Protein AF-A0AA38PMP1-F1 (afdb_monomer_lite)

Structure (mmCIF, N/CA/C/O backbone):
data_AF-A0AA38PMP1-F1
#
_entry.id   AF-A0AA38PMP1-F1
#
loop_
_atom_site.group_PDB
_atom_site.id
_atom_site.type_symbol
_atom_site.label_atom_id
_atom_site.label_alt_id
_atom_site.label_comp_id
_atom_site.label_asym_id
_atom_site.label_entity_id
_atom_site.label_seq_id
_atom_site.pdbx_PDB_ins_code
_atom_site.Cartn_x
_atom_site.Cartn_y
_atom_site.Cartn_z
_atom_site.occupancy
_atom_site.B_iso_or_equiv
_atom_site.auth_seq_id
_atom_site.auth_comp_id
_atom_site.auth_asym_id
_atom_site.auth_atom_id
_atom_site.pdbx_PDB_model_num
ATOM 1 N N . MET A 1 1 ? -20.928 -1.022 12.729 1.00 56.19 1 MET A N 1
ATOM 2 C CA . MET A 1 1 ? -21.556 0.316 12.613 1.00 56.19 1 MET A CA 1
ATOM 3 C C . MET A 1 1 ? -20.546 1.463 12.548 1.00 56.19 1 MET A C 1
ATOM 5 O O . MET A 1 1 ? -20.612 2.233 11.604 1.00 56.19 1 MET A O 1
ATOM 9 N N . TYR A 1 2 ? -19.575 1.574 13.458 1.00 65.81 2 TYR A N 1
ATOM 10 C CA . TYR A 1 2 ? -18.622 2.701 13.489 1.00 65.81 2 TYR A CA 1
ATOM 11 C C . TYR A 1 2 ? -17.709 2.833 12.245 1.00 65.81 2 TYR A C 1
ATOM 13 O O . TYR A 1 2 ? -17.352 3.945 11.871 1.00 65.81 2 TYR A O 1
ATOM 21 N N . TYR A 1 3 ? -17.369 1.726 11.565 1.00 65.12 3 TYR A N 1
ATOM 22 C CA . TYR A 1 3 ? -16.594 1.755 10.313 1.00 65.12 3 TYR A CA 1
ATOM 23 C C . TYR A 1 3 ? -17.306 2.515 9.191 1.00 65.12 3 TYR A C 1
ATOM 25 O O . TYR A 1 3 ? -16.648 3.195 8.415 1.00 65.12 3 TYR A O 1
ATOM 33 N N . LEU A 1 4 ? -18.638 2.419 9.128 1.00 67.06 4 LEU A N 1
ATOM 34 C CA . LEU A 1 4 ? -19.446 3.117 8.127 1.00 67.06 4 LEU A CA 1
ATOM 35 C C . LEU A 1 4 ? -19.513 4.615 8.422 1.00 67.06 4 LEU A C 1
ATOM 37 O O . LEU A 1 4 ? -19.441 5.413 7.501 1.00 67.06 4 LEU A O 1
ATOM 41 N N . LEU A 1 5 ? -19.584 4.994 9.701 1.00 68.19 5 LEU A N 1
ATOM 42 C CA . LEU A 1 5 ? -19.595 6.393 10.135 1.00 68.19 5 LEU A CA 1
ATOM 43 C C . LEU A 1 5 ? -18.234 7.059 9.877 1.00 68.19 5 LEU A C 1
ATOM 45 O O . LEU A 1 5 ? -18.172 8.164 9.346 1.00 68.19 5 LEU A O 1
ATOM 49 N N . ALA A 1 6 ? -17.143 6.340 10.164 1.00 67.44 6 ALA A N 1
ATOM 50 C CA . ALA A 1 6 ? -15.796 6.757 9.795 1.00 67.44 6 ALA A CA 1
ATOM 51 C C . ALA A 1 6 ? -15.665 6.900 8.271 1.00 67.44 6 ALA A C 1
ATOM 53 O O . ALA A 1 6 ? -15.313 7.977 7.801 1.00 67.44 6 ALA A O 1
ATOM 54 N N . ALA A 1 7 ? -16.007 5.857 7.502 1.00 66.69 7 ALA A N 1
ATOM 55 C CA . ALA A 1 7 ? -15.986 5.874 6.037 1.00 66.69 7 ALA A CA 1
ATOM 56 C C . ALA A 1 7 ? -16.794 7.040 5.458 1.00 66.69 7 ALA A C 1
ATOM 58 O O . ALA A 1 7 ? -16.292 7.756 4.599 1.00 66.69 7 ALA A O 1
ATOM 59 N N . TRP A 1 8 ? -17.999 7.276 5.976 1.00 72.00 8 TRP A N 1
ATOM 60 C CA . TRP A 1 8 ? -18.859 8.379 5.565 1.00 72.00 8 TRP A CA 1
ATOM 61 C C . TRP A 1 8 ? -18.212 9.742 5.832 1.00 72.00 8 TRP A C 1
ATOM 63 O O . TRP A 1 8 ? -18.121 10.552 4.914 1.00 72.00 8 TRP A O 1
ATOM 73 N N . LEU A 1 9 ? -17.676 9.973 7.037 1.00 68.94 9 LEU A N 1
ATOM 74 C CA . LEU A 1 9 ? -16.965 11.213 7.366 1.00 68.94 9 LEU A CA 1
ATOM 75 C C . LEU A 1 9 ? -15.797 11.464 6.407 1.00 68.94 9 LEU A C 1
ATOM 77 O O . LEU A 1 9 ? -15.631 12.579 5.928 1.00 68.94 9 LEU A O 1
ATOM 81 N N . ILE A 1 10 ? -15.004 10.441 6.091 1.00 66.38 10 ILE A N 1
ATOM 82 C CA . ILE A 1 10 ? -13.812 10.582 5.241 1.00 66.38 10 ILE A CA 1
ATOM 83 C C . ILE A 1 10 ? -14.193 10.826 3.778 1.00 66.38 10 ILE A C 1
ATOM 85 O O . ILE A 1 10 ? -13.610 11.689 3.127 1.00 66.38 10 ILE A O 1
ATOM 89 N N . LEU A 1 11 ? -15.169 10.070 3.268 1.00 66.50 11 LEU A N 1
ATOM 90 C CA . LEU A 1 11 ? -15.604 10.146 1.874 1.00 66.50 11 LEU A CA 1
ATOM 91 C C . LEU A 1 11 ? -16.365 11.443 1.586 1.00 66.50 11 LEU A C 1
ATOM 93 O O . LEU A 1 11 ? -16.209 12.011 0.511 1.00 66.50 11 LEU A O 1
ATOM 97 N N . HIS A 1 12 ? -17.160 11.933 2.541 1.00 64.81 12 HIS A N 1
ATOM 98 C CA . HIS A 1 12 ? -18.027 13.090 2.329 1.00 64.81 12 HIS A CA 1
ATOM 99 C C . HIS A 1 12 ? -17.327 14.435 2.571 1.00 64.81 12 HIS A C 1
ATOM 101 O O . HIS A 1 12 ? -17.734 15.451 2.015 1.00 64.81 12 HIS A O 1
ATOM 107 N N . THR A 1 13 ? -16.283 14.471 3.402 1.00 65.88 13 THR A N 1
ATOM 108 C CA . THR A 1 13 ? -15.596 15.732 3.736 1.00 65.88 13 THR A CA 1
ATOM 109 C C . THR A 1 13 ? -14.361 15.995 2.871 1.00 65.88 13 THR A C 1
ATOM 111 O O . THR A 1 13 ? -13.803 17.087 2.934 1.00 65.88 13 THR A O 1
ATOM 114 N N . GLY A 1 14 ? -13.910 15.019 2.066 1.00 63.56 14 GLY A N 1
ATOM 115 C CA . GLY A 1 14 ? -12.685 15.145 1.261 1.00 63.56 14 GLY A CA 1
ATOM 116 C C . GLY A 1 14 ? -11.426 15.391 2.106 1.00 63.56 14 GLY A C 1
ATOM 117 O O . GLY A 1 14 ? -10.408 15.867 1.605 1.00 63.56 14 GLY A O 1
ATOM 118 N N . VAL A 1 15 ? -11.502 15.110 3.408 1.00 72.25 15 VAL A N 1
ATOM 119 C CA . VAL A 1 15 ? -10.483 15.475 4.389 1.00 72.25 15 VAL A CA 1
ATOM 120 C C . VAL A 1 15 ? -9.255 14.580 4.245 1.00 72.25 15 VAL A C 1
ATOM 122 O O . VAL A 1 15 ? -9.343 13.370 4.028 1.00 72.25 15 VAL A O 1
ATOM 125 N N . SER A 1 16 ? -8.075 15.186 4.397 1.00 68.38 16 SER A N 1
ATOM 126 C CA . SER A 1 16 ? -6.805 14.464 4.335 1.00 68.38 16 SER A CA 1
ATOM 127 C C . SER A 1 16 ? -6.743 13.330 5.374 1.00 68.38 16 SER A C 1
ATOM 129 O O . SER A 1 16 ? -7.297 13.422 6.474 1.00 68.38 16 SER A O 1
ATOM 131 N N . ARG A 1 17 ? -6.021 12.247 5.051 1.00 69.50 17 ARG A N 1
ATOM 132 C CA . ARG A 1 17 ? -5.899 11.067 5.931 1.00 69.50 17 ARG A CA 1
ATOM 133 C C . ARG A 1 17 ? -5.360 11.415 7.325 1.00 69.50 17 ARG A C 1
ATOM 135 O O . ARG A 1 17 ? -5.769 10.812 8.310 1.00 69.50 17 ARG A O 1
ATOM 142 N N . SER A 1 18 ? -4.444 12.374 7.431 1.00 72.50 18 SER A N 1
ATOM 143 C CA . SER A 1 18 ? -3.903 12.801 8.726 1.00 72.50 18 SER A CA 1
ATOM 144 C C . SER A 1 18 ? -4.979 13.465 9.582 1.00 72.50 18 SER A C 1
ATOM 146 O O . SER A 1 18 ? -5.153 13.092 10.739 1.00 72.50 18 SER A O 1
ATOM 148 N N . THR A 1 19 ? -5.747 14.385 9.004 1.00 76.56 19 THR A N 1
ATOM 149 C CA . THR A 1 19 ? -6.811 15.103 9.710 1.00 76.56 19 THR A CA 1
ATOM 150 C C . THR A 1 19 ? -7.944 14.167 10.133 1.00 76.56 19 THR A C 1
ATOM 152 O O . THR A 1 19 ? -8.379 14.224 11.280 1.00 76.56 19 THR A O 1
ATOM 155 N N . ALA A 1 20 ? -8.373 13.244 9.269 1.00 75.19 20 ALA A N 1
ATOM 156 C CA . ALA A 1 20 ? -9.413 12.276 9.616 1.00 75.19 20 ALA A CA 1
ATOM 157 C C . ALA A 1 20 ? -8.969 11.308 10.734 1.00 75.19 20 ALA A C 1
ATOM 159 O O . ALA A 1 20 ? -9.760 10.999 11.625 1.00 75.19 20 ALA A O 1
ATOM 160 N N . ASN A 1 21 ? -7.693 10.900 10.762 1.00 77.81 21 ASN A N 1
ATOM 161 C CA . ASN A 1 21 ? -7.140 10.125 11.879 1.00 77.81 21 ASN A CA 1
ATOM 162 C C . ASN A 1 21 ? -7.165 10.925 13.192 1.00 77.81 21 ASN A C 1
ATOM 164 O O . ASN A 1 21 ? -7.488 10.373 14.243 1.00 77.81 21 ASN A O 1
ATOM 168 N N . THR A 1 22 ? -6.854 12.223 13.151 1.00 81.06 22 THR A N 1
ATOM 169 C CA . THR A 1 22 ? -6.940 13.096 14.332 1.00 81.06 22 THR A CA 1
ATOM 170 C C . THR A 1 22 ? -8.376 13.205 14.843 1.00 81.06 22 THR A C 1
ATOM 172 O O . THR A 1 22 ? -8.609 13.056 16.041 1.00 81.06 22 THR A O 1
ATOM 175 N N . VAL A 1 23 ? -9.349 13.385 13.945 1.00 81.75 23 VAL A N 1
ATOM 176 C CA . VAL A 1 23 ? -10.776 13.458 14.301 1.00 81.75 23 VAL A CA 1
ATOM 177 C C . VAL A 1 23 ? -11.267 12.144 14.914 1.00 81.75 23 VAL A C 1
ATOM 179 O O . VAL A 1 23 ? -11.927 12.168 15.950 1.00 81.75 23 VAL A O 1
ATOM 182 N N . LEU A 1 24 ? -10.905 10.991 14.341 1.00 78.69 24 LEU A N 1
ATOM 183 C CA . LEU A 1 24 ? -11.273 9.683 14.897 1.00 78.69 24 LEU A CA 1
ATOM 184 C C . LEU A 1 24 ? -10.687 9.460 16.295 1.00 78.69 24 LEU A C 1
ATOM 186 O O . LEU A 1 24 ? -11.380 8.951 17.175 1.00 78.69 24 LEU A O 1
ATOM 190 N N . LYS A 1 25 ? -9.438 9.882 16.525 1.00 81.38 25 LYS A N 1
ATOM 191 C CA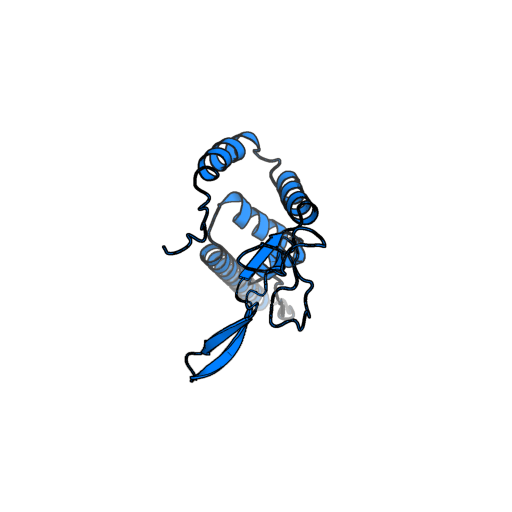 . LYS A 1 25 ? -8.813 9.831 17.855 1.00 81.38 25 LYS A CA 1
ATOM 192 C C . LYS A 1 25 ? -9.530 10.732 18.857 1.00 81.38 25 LYS A C 1
ATOM 194 O O . LYS A 1 25 ? -9.770 10.299 19.980 1.00 81.38 25 LYS A O 1
ATOM 199 N N . ALA A 1 26 ? -9.892 11.948 18.450 1.00 83.12 26 ALA A N 1
ATOM 200 C CA . ALA A 1 26 ? -10.636 12.874 19.298 1.00 83.12 26 ALA A CA 1
ATOM 201 C C . ALA A 1 26 ? -12.018 12.310 19.665 1.00 83.12 26 ALA A C 1
ATOM 203 O O . ALA A 1 26 ? -12.373 12.283 20.839 1.00 83.12 26 ALA A O 1
ATOM 204 N N . LEU A 1 27 ? -12.758 11.776 18.689 1.00 82.25 27 LEU A N 1
ATOM 205 C CA . LEU A 1 27 ? -14.052 11.129 18.924 1.00 82.25 27 LEU A CA 1
ATOM 206 C C . LEU A 1 27 ? -13.935 9.925 19.860 1.00 82.25 27 LEU A C 1
ATOM 208 O O . LEU A 1 27 ? -14.734 9.791 20.783 1.00 82.25 27 LEU A O 1
ATOM 212 N N . HIS A 1 28 ? -12.930 9.069 19.659 1.00 81.75 28 HIS A N 1
ATOM 213 C CA . HIS A 1 28 ? -12.689 7.936 20.549 1.00 81.75 28 HIS A CA 1
ATOM 214 C C . HIS A 1 28 ? -12.441 8.396 21.990 1.00 81.75 28 HIS A C 1
ATOM 216 O O . HIS A 1 28 ? -13.002 7.824 22.921 1.00 81.75 28 HIS A O 1
ATOM 222 N N . LEU A 1 29 ? -11.648 9.456 22.167 1.00 83.12 29 LEU A N 1
ATOM 223 C CA . LEU A 1 29 ? -11.352 10.014 23.481 1.00 83.12 29 LEU A CA 1
ATOM 224 C C . LEU A 1 29 ? -12.610 10.587 24.143 1.00 83.12 29 LEU A C 1
ATOM 226 O O . LEU A 1 29 ? -12.866 10.262 25.295 1.00 83.12 29 LEU A O 1
ATOM 230 N N . ILE A 1 30 ? -13.423 11.358 23.414 1.00 86.50 30 ILE A N 1
ATOM 231 C CA . ILE A 1 30 ? -14.680 11.934 23.924 1.00 86.50 30 ILE A CA 1
ATOM 232 C C . ILE A 1 30 ? -15.663 10.837 24.354 1.00 86.50 30 ILE A C 1
ATOM 234 O O . ILE A 1 30 ? -16.272 10.927 25.416 1.00 86.50 30 ILE A O 1
ATOM 238 N N . ILE A 1 31 ? -15.820 9.785 23.546 1.00 83.75 31 ILE A N 1
ATOM 239 C CA . ILE A 1 31 ? -16.738 8.684 23.865 1.00 83.75 31 ILE A CA 1
ATOM 240 C C . ILE A 1 31 ? -16.234 7.904 25.087 1.00 83.75 31 ILE A C 1
ATOM 242 O O . ILE A 1 31 ? -17.022 7.584 25.976 1.00 83.75 31 ILE A O 1
ATOM 246 N N . ALA A 1 32 ? -14.929 7.624 25.157 1.00 82.81 32 ALA A N 1
ATOM 247 C CA . ALA A 1 32 ? -14.331 6.912 26.282 1.00 82.81 32 ALA A CA 1
ATOM 248 C C . ALA A 1 32 ? -14.466 7.699 27.595 1.00 82.81 32 ALA A C 1
ATOM 250 O O . ALA A 1 32 ? -14.857 7.131 28.613 1.00 82.81 32 ALA A O 1
ATOM 251 N N . THR A 1 33 ? -14.203 9.010 27.578 1.00 84.69 33 THR A N 1
ATOM 252 C CA . THR A 1 33 ? -14.335 9.851 28.776 1.00 84.69 33 THR A CA 1
ATOM 253 C C . THR A 1 33 ? -15.787 10.006 29.211 1.00 84.69 33 THR A C 1
ATOM 255 O O . THR A 1 33 ? -16.068 9.922 30.404 1.00 84.69 33 THR A O 1
ATOM 258 N N . ALA A 1 34 ? -16.724 10.169 28.272 1.00 86.75 34 ALA A N 1
ATOM 259 C CA . ALA A 1 34 ? -18.148 10.234 28.584 1.00 86.75 34 ALA A CA 1
ATOM 260 C C . ALA A 1 34 ? -18.654 8.937 29.241 1.00 86.75 34 ALA A C 1
ATOM 262 O O . ALA A 1 34 ? -19.389 8.996 30.225 1.00 86.75 34 ALA A O 1
ATOM 263 N N . LEU A 1 35 ? -18.225 7.771 28.743 1.00 83.38 35 LEU A N 1
ATOM 264 C CA . LEU A 1 35 ? -18.577 6.471 29.323 1.00 83.38 35 LEU A CA 1
ATOM 265 C C . LEU A 1 35 ? -18.000 6.280 30.729 1.00 83.38 35 LEU A C 1
ATOM 267 O O . LEU A 1 35 ? -18.715 5.819 31.616 1.00 83.38 35 LEU A O 1
ATOM 271 N N . GLU A 1 36 ? -16.743 6.665 30.957 1.00 84.75 36 GLU A N 1
ATOM 272 C CA . GLU A 1 36 ? -16.120 6.595 32.286 1.00 84.75 36 GLU A CA 1
ATOM 273 C C . GLU A 1 36 ? -16.813 7.530 33.292 1.00 84.75 36 GLU A C 1
ATOM 275 O O . GLU A 1 36 ? -17.069 7.133 34.429 1.00 84.75 36 GLU A O 1
ATOM 280 N N . LEU A 1 37 ? -17.191 8.745 32.876 1.00 86.38 37 LEU A N 1
ATOM 281 C CA . LEU A 1 37 ? -17.943 9.679 33.723 1.00 86.38 37 LEU A CA 1
ATOM 282 C C . LEU A 1 37 ? -19.338 9.149 34.066 1.00 86.38 37 LEU A C 1
ATOM 284 O O . LEU A 1 37 ? -19.754 9.217 35.224 1.00 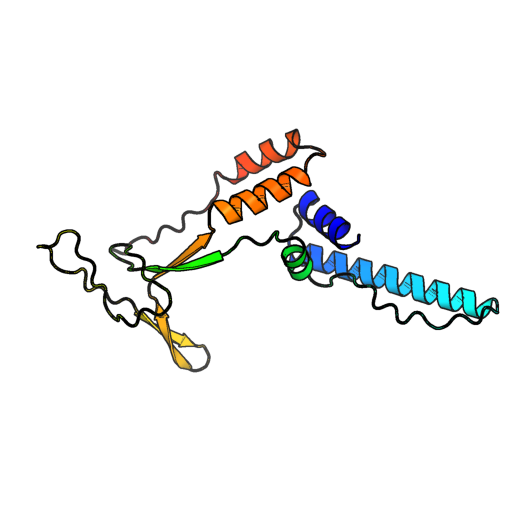86.38 37 LEU A O 1
ATOM 288 N N . LEU A 1 38 ? -20.046 8.589 33.082 1.00 86.00 38 LEU A N 1
ATOM 289 C CA . LEU A 1 38 ? -21.357 7.978 33.292 1.00 86.00 38 LEU A CA 1
ATOM 290 C C . LEU A 1 38 ? -21.257 6.794 34.263 1.00 86.00 38 LEU A C 1
ATOM 292 O O . LEU A 1 38 ? -22.052 6.680 35.194 1.00 86.00 38 LEU A O 1
ATOM 296 N N . TYR A 1 39 ? -20.248 5.941 34.086 1.00 83.25 39 TYR A N 1
ATOM 297 C CA . TYR A 1 39 ? -19.993 4.809 34.968 1.00 83.25 39 TYR A CA 1
ATOM 298 C C . TYR A 1 39 ? -19.685 5.258 36.404 1.00 83.25 39 TYR A C 1
ATOM 300 O O . TYR A 1 39 ? -20.253 4.721 37.356 1.00 83.25 39 TYR A O 1
ATOM 308 N N . ALA A 1 40 ? -18.840 6.279 36.571 1.00 83.50 40 ALA A N 1
ATOM 309 C CA . ALA A 1 40 ? -18.526 6.844 37.880 1.00 83.50 40 ALA A CA 1
ATOM 310 C C . ALA A 1 40 ? -19.768 7.440 38.569 1.00 83.50 40 ALA A C 1
ATOM 312 O O . ALA A 1 40 ? -19.948 7.268 39.776 1.00 83.50 40 ALA A O 1
ATOM 313 N N . ALA A 1 41 ? -20.649 8.104 37.814 1.00 85.69 41 ALA A N 1
ATOM 314 C CA . ALA A 1 41 ? -21.913 8.622 38.332 1.00 85.69 41 ALA A CA 1
ATOM 315 C C . ALA A 1 41 ? -22.861 7.491 38.771 1.00 85.69 41 ALA A C 1
ATOM 317 O O . ALA A 1 41 ? -23.436 7.557 39.858 1.00 85.69 41 ALA A O 1
ATOM 318 N N . LEU A 1 42 ? -22.964 6.419 37.978 1.00 83.50 42 LEU A N 1
ATOM 319 C CA . LEU A 1 42 ? -23.817 5.267 38.283 1.00 83.50 42 LEU A CA 1
ATOM 320 C C . LEU A 1 42 ? -23.331 4.474 39.506 1.00 83.50 42 LEU A C 1
ATOM 322 O O . LEU A 1 42 ? -24.147 4.071 40.339 1.00 83.50 42 LEU A O 1
ATOM 326 N N . GLN A 1 43 ? -22.015 4.315 39.678 1.00 84.00 43 GLN A N 1
ATOM 327 C CA . GLN A 1 43 ? -21.457 3.725 40.899 1.00 84.00 43 GLN A CA 1
ATOM 328 C C . GLN A 1 43 ? -21.796 4.552 42.141 1.00 84.00 43 GLN A C 1
ATOM 330 O O . GLN A 1 43 ? -22.187 3.988 43.163 1.00 84.00 43 GLN A O 1
ATOM 335 N N . LYS A 1 44 ? -21.693 5.887 42.055 1.00 82.06 44 LYS A N 1
ATOM 336 C CA . LYS A 1 44 ? -22.072 6.774 43.165 1.00 82.06 44 LYS A CA 1
ATOM 337 C C . LYS A 1 44 ? -23.552 6.661 43.534 1.00 82.06 44 LYS A C 1
ATOM 339 O O . LYS A 1 44 ? -23.884 6.817 44.702 1.00 82.06 44 LYS A O 1
ATOM 344 N N . SER A 1 45 ? -24.423 6.340 42.577 1.00 83.06 45 SER A N 1
ATOM 345 C CA . SER A 1 45 ? -25.849 6.080 42.829 1.00 83.06 45 SER A CA 1
ATOM 346 C C . SER A 1 45 ? -26.166 4.686 43.398 1.00 83.06 45 SER A C 1
ATOM 348 O O . SER A 1 45 ? -27.334 4.351 43.562 1.00 83.06 45 SER A O 1
ATOM 350 N N . GLY A 1 46 ? -25.155 3.872 43.731 1.00 80.19 46 GLY A N 1
ATOM 351 C CA . GLY A 1 46 ? -25.337 2.602 44.447 1.00 80.19 46 GLY A CA 1
ATOM 352 C C . GLY A 1 46 ? -25.489 1.363 43.560 1.00 80.19 46 GLY A C 1
ATOM 353 O O . GLY A 1 46 ? -25.669 0.259 44.075 1.00 80.19 46 GLY A O 1
ATOM 354 N N . PHE A 1 47 ? -25.364 1.499 42.238 1.00 75.38 47 PHE A N 1
ATOM 355 C CA . PHE A 1 47 ? -25.373 0.355 41.328 1.00 75.38 47 PHE A CA 1
ATOM 356 C C . PHE A 1 47 ? -23.985 -0.305 41.273 1.00 75.38 47 PHE A C 1
ATOM 358 O O . PHE A 1 47 ? -23.000 0.307 40.854 1.00 75.38 47 PHE A O 1
ATOM 365 N N . LYS A 1 48 ? -23.893 -1.586 41.660 1.00 70.12 48 LYS A N 1
ATOM 366 C CA . LYS A 1 48 ? -22.688 -2.415 41.470 1.00 70.12 48 LYS A CA 1
ATOM 367 C C . LYS A 1 48 ? -22.608 -2.898 40.023 1.00 70.12 48 LYS A C 1
ATOM 369 O O . LYS A 1 48 ? -22.976 -4.025 39.709 1.00 70.12 48 LYS A O 1
ATOM 374 N N . ILE A 1 49 ? -22.140 -2.028 39.140 1.00 70.81 49 ILE A N 1
ATOM 375 C CA . ILE A 1 49 ? -21.859 -2.376 37.745 1.00 70.81 49 ILE A CA 1
ATOM 376 C C . ILE A 1 49 ? -20.378 -2.768 37.651 1.00 70.81 49 ILE A C 1
ATOM 378 O O . ILE A 1 49 ? -19.539 -2.148 38.301 1.00 70.81 49 ILE A O 1
ATOM 382 N N . VAL A 1 50 ? -20.050 -3.811 36.886 1.00 71.94 50 VAL A N 1
ATOM 383 C CA . VAL A 1 50 ? -18.658 -4.181 36.575 1.00 71.94 50 VAL A CA 1
ATOM 384 C C . VAL A 1 50 ? -18.099 -3.152 35.599 1.00 71.94 50 VAL A C 1
ATOM 386 O O . VAL A 1 50 ? -18.788 -2.787 34.644 1.00 71.94 50 VAL A O 1
ATOM 389 N N . ARG A 1 51 ? -16.862 -2.686 35.828 1.00 64.12 51 ARG A N 1
ATOM 390 C CA . ARG A 1 51 ? -16.213 -1.703 34.954 1.00 64.12 51 ARG A CA 1
ATOM 391 C C . ARG A 1 51 ? -16.251 -2.225 33.523 1.00 64.12 51 ARG A C 1
ATOM 393 O O . ARG A 1 51 ? -15.719 -3.310 33.277 1.00 64.12 51 ARG A O 1
ATOM 400 N N . PRO A 1 52 ? -16.858 -1.491 32.581 1.00 62.41 52 PRO A N 1
ATOM 401 C CA . PRO A 1 52 ? -16.775 -1.880 31.196 1.00 62.41 52 PRO A CA 1
ATOM 402 C C . PRO A 1 52 ? -15.313 -1.726 30.778 1.00 62.41 52 PRO A C 1
ATOM 404 O O . PRO A 1 52 ? -14.836 -0.623 30.530 1.00 62.41 52 PRO A O 1
ATOM 407 N N . THR A 1 53 ? -14.586 -2.839 30.669 1.00 56.25 53 THR A N 1
ATOM 408 C CA . THR A 1 53 ? -13.348 -2.916 29.882 1.00 56.25 53 THR A CA 1
ATOM 409 C C . THR A 1 53 ? -13.741 -2.837 28.409 1.00 56.25 53 THR A C 1
ATOM 411 O O . THR A 1 53 ? -13.541 -3.760 27.623 1.00 56.25 53 THR A O 1
ATOM 414 N N . THR A 1 54 ? -14.418 -1.759 28.021 1.00 55.03 54 THR A N 1
ATOM 415 C CA . THR A 1 54 ? -14.816 -1.536 26.645 1.00 55.03 54 THR A CA 1
ATOM 416 C C . THR A 1 54 ? -13.583 -1.056 25.916 1.00 55.03 54 THR A C 1
ATOM 418 O O . THR A 1 54 ? -13.313 0.136 25.811 1.00 55.03 54 THR A O 1
ATOM 421 N N . SER A 1 55 ? -12.839 -2.020 25.382 1.00 55.03 55 SER A N 1
ATOM 422 C CA . SER A 1 55 ? -12.168 -1.850 24.102 1.00 55.03 55 SER A CA 1
ATOM 423 C C . SER A 1 55 ? -13.253 -1.467 23.092 1.00 55.03 55 SER A C 1
ATOM 425 O O . SER A 1 55 ? -13.864 -2.316 22.441 1.00 55.03 55 SER A O 1
ATOM 427 N N . ILE A 1 56 ? -13.609 -0.180 23.050 1.00 58.81 56 ILE A N 1
ATOM 428 C CA . ILE A 1 56 ? -14.494 0.333 22.017 1.00 58.81 56 ILE A CA 1
ATOM 429 C C . ILE A 1 56 ? -13.694 0.140 20.741 1.00 58.81 56 ILE A C 1
ATOM 431 O O . ILE A 1 56 ? -12.640 0.744 20.564 1.00 58.81 56 ILE A O 1
ATOM 435 N N . ALA A 1 57 ? -14.162 -0.743 19.866 1.00 60.06 57 ALA A N 1
ATOM 436 C CA . ALA A 1 57 ? -13.420 -1.163 18.686 1.00 60.06 57 ALA A CA 1
ATOM 437 C C . ALA A 1 57 ? -13.312 -0.058 17.610 1.00 60.06 57 ALA A C 1
ATOM 439 O O . ALA A 1 57 ? -13.211 -0.366 16.426 1.00 60.06 57 ALA A O 1
ATOM 440 N N . VAL A 1 58 ? -13.345 1.228 17.980 1.00 62.66 58 VAL A N 1
ATOM 441 C CA . VAL A 1 58 ? -13.140 2.345 17.057 1.00 62.66 58 VAL A CA 1
ATOM 442 C C . VAL A 1 58 ? -11.752 2.189 16.432 1.00 62.66 58 VAL A C 1
ATOM 444 O O . VAL A 1 58 ? -10.756 2.040 17.139 1.00 62.66 58 VAL A O 1
ATOM 447 N N . PRO A 1 59 ? -11.649 2.196 15.099 1.00 61.59 59 PRO A N 1
ATOM 448 C CA . PRO A 1 59 ? -10.393 2.009 14.424 1.00 61.59 59 PRO A CA 1
ATOM 449 C C . PRO A 1 59 ? -9.623 3.312 14.575 1.00 61.59 59 PRO A C 1
ATOM 451 O O . PRO A 1 59 ? -10.030 4.349 14.058 1.00 61.59 59 PRO A O 1
ATOM 454 N N . LEU A 1 60 ? -8.501 3.248 15.286 1.00 65.00 60 LEU A N 1
ATOM 455 C CA . LEU A 1 60 ? -7.597 4.388 15.430 1.00 65.00 60 LEU A CA 1
ATOM 456 C C . LEU A 1 60 ? -6.900 4.764 14.115 1.00 65.00 60 LEU A C 1
ATOM 458 O O . LEU A 1 60 ? -6.309 5.840 14.033 1.00 65.00 60 LEU A O 1
ATOM 462 N N . ASP A 1 6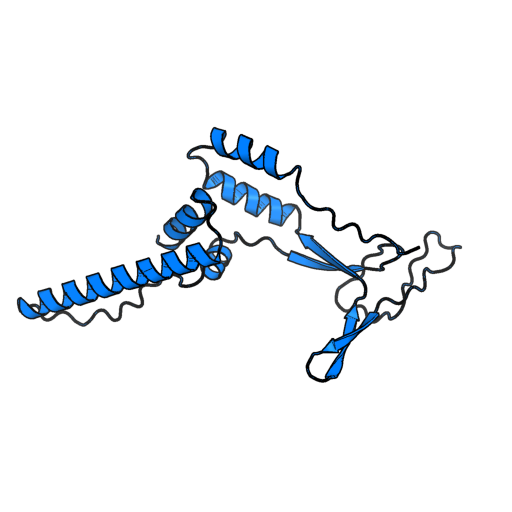1 ? -6.942 3.871 13.122 1.00 68.88 61 ASP A N 1
ATOM 463 C CA . ASP A 1 61 ? -6.345 4.080 11.810 1.00 68.88 61 ASP A CA 1
ATOM 464 C C . ASP A 1 61 ? -7.371 3.851 10.695 1.00 68.88 61 ASP A C 1
ATOM 466 O O . ASP A 1 61 ? -8.022 2.805 10.595 1.00 68.88 61 ASP A O 1
ATOM 470 N N . LEU A 1 62 ? -7.462 4.846 9.821 1.00 67.56 62 LEU A N 1
ATOM 471 C CA . LEU A 1 62 ? -8.188 4.814 8.559 1.00 67.56 62 LEU A CA 1
ATOM 472 C C . LEU A 1 62 ? -7.796 3.637 7.675 1.00 67.56 62 LEU A C 1
ATOM 474 O O . LEU A 1 62 ? -8.650 3.101 6.979 1.00 67.56 62 LEU A O 1
ATOM 478 N N . ARG A 1 63 ? -6.533 3.201 7.700 1.00 66.88 63 ARG A N 1
ATOM 479 C CA . ARG A 1 63 ? -6.095 2.017 6.939 1.00 66.88 63 ARG A CA 1
ATOM 480 C C . ARG A 1 63 ? -6.887 0.776 7.325 1.00 66.88 63 ARG A C 1
ATOM 482 O O . ARG A 1 63 ? -7.255 -0.020 6.471 1.00 66.88 63 ARG A O 1
ATOM 489 N N . THR A 1 64 ? -7.231 0.654 8.601 1.00 69.12 64 THR A N 1
ATOM 490 C CA . THR A 1 64 ? -8.061 -0.435 9.118 1.00 69.12 64 THR A CA 1
ATOM 491 C C . THR A 1 64 ? -9.495 -0.339 8.599 1.00 69.12 64 THR A C 1
ATOM 493 O O . THR A 1 64 ? -10.140 -1.362 8.390 1.00 69.12 64 THR A O 1
ATOM 496 N N . VAL A 1 65 ? -9.994 0.881 8.367 1.00 69.88 65 VAL A N 1
ATOM 497 C CA . VAL A 1 65 ? -11.303 1.138 7.745 1.00 69.88 65 VAL A CA 1
ATOM 498 C C . VAL A 1 65 ? -11.266 0.760 6.263 1.00 69.88 65 VAL A C 1
ATOM 500 O O . VAL A 1 65 ? -12.114 -0.008 5.819 1.00 69.88 65 VAL A O 1
ATOM 503 N N . TYR A 1 66 ? -10.259 1.226 5.516 1.00 69.44 66 TYR A N 1
ATOM 504 C CA . TYR A 1 66 ? -10.089 0.923 4.091 1.00 69.44 66 TYR A CA 1
ATOM 505 C C . TYR A 1 66 ? -9.886 -0.573 3.831 1.00 69.44 66 TYR A C 1
ATOM 507 O O . TYR A 1 66 ? -10.537 -1.129 2.949 1.00 69.44 66 TYR A O 1
ATOM 515 N N . SER A 1 67 ? -9.056 -1.238 4.640 1.00 69.94 67 SER A N 1
ATOM 516 C CA . SER A 1 67 ? -8.822 -2.681 4.562 1.00 69.94 67 SER A CA 1
ATOM 517 C C . SER A 1 67 ? -10.083 -3.483 4.885 1.00 69.94 67 SER A C 1
ATOM 519 O O . SER A 1 67 ? -10.443 -4.374 4.124 1.00 69.94 67 SER A O 1
ATOM 521 N N . LYS A 1 68 ? -10.814 -3.147 5.959 1.00 71.44 68 LYS A N 1
ATOM 522 C CA . LYS A 1 68 ? -12.052 -3.868 6.306 1.00 71.44 68 LYS A CA 1
ATOM 523 C C . LYS A 1 68 ? -13.191 -3.641 5.316 1.00 71.44 68 LYS A C 1
ATOM 525 O O . LYS A 1 68 ? -14.056 -4.501 5.194 1.00 71.44 68 LYS A O 1
ATOM 530 N N . LEU A 1 69 ? -13.208 -2.497 4.638 1.00 67.69 69 LEU A N 1
ATOM 531 C CA . LEU A 1 69 ? -14.211 -2.170 3.626 1.00 67.69 69 LEU A CA 1
ATOM 532 C C . LEU A 1 69 ? -13.765 -2.530 2.198 1.00 67.69 69 LEU A C 1
ATOM 534 O O . LEU A 1 69 ? -14.502 -2.238 1.261 1.00 67.69 69 LEU A O 1
ATOM 538 N N . ASN A 1 70 ? -12.590 -3.153 2.017 1.00 65.38 70 ASN A N 1
ATOM 539 C CA . ASN A 1 70 ? -12.001 -3.464 0.705 1.00 65.38 70 ASN A CA 1
ATOM 540 C C . ASN A 1 70 ? -11.993 -2.259 -0.255 1.00 65.38 70 ASN A C 1
ATOM 542 O O . ASN A 1 70 ? -12.256 -2.370 -1.452 1.00 65.38 70 ASN A O 1
ATOM 546 N N . LEU A 1 71 ? -11.716 -1.079 0.294 1.00 67.00 71 LEU A N 1
ATOM 547 C CA . LEU A 1 71 ? -11.658 0.182 -0.444 1.00 67.00 71 LEU A CA 1
ATOM 548 C C . LEU A 1 71 ? -10.238 0.508 -0.933 1.00 67.00 71 LEU A C 1
ATOM 550 O O . LEU A 1 71 ? -10.040 1.509 -1.618 1.00 67.00 71 LEU A O 1
ATOM 554 N N . GLU A 1 72 ? -9.247 -0.301 -0.557 1.00 66.81 72 GLU A N 1
ATOM 555 C CA . GLU A 1 72 ? -7.869 -0.147 -1.013 1.00 66.81 72 GLU A CA 1
ATOM 556 C C . GLU A 1 72 ? -7.710 -0.869 -2.363 1.00 66.81 72 GLU A C 1
ATOM 558 O O . GLU A 1 72 ? -7.935 -2.081 -2.428 1.00 66.81 72 GLU A O 1
ATOM 563 N N . PRO A 1 73 ? -7.364 -0.162 -3.454 1.00 67.44 73 PRO A N 1
ATOM 564 C CA . PRO A 1 73 ? -7.162 -0.810 -4.740 1.00 67.44 73 PRO A CA 1
ATOM 565 C C . PRO A 1 73 ? -5.964 -1.759 -4.660 1.00 67.44 73 PRO A C 1
ATOM 567 O O . PRO A 1 73 ? -4.958 -1.449 -4.022 1.00 67.44 73 PRO A O 1
ATOM 570 N N . ASP A 1 74 ? -6.052 -2.900 -5.342 1.00 75.75 74 ASP A N 1
ATOM 571 C CA . ASP A 1 74 ? -4.919 -3.817 -5.467 1.00 75.75 74 ASP A CA 1
ATOM 572 C C . ASP A 1 74 ? -3.814 -3.157 -6.301 1.00 75.75 74 ASP A C 1
ATOM 574 O O . ASP A 1 74 ? -3.965 -2.946 -7.511 1.00 75.75 74 ASP A O 1
ATOM 578 N N . ILE A 1 75 ? -2.728 -2.776 -5.628 1.00 79.94 75 ILE A N 1
ATOM 579 C CA . ILE A 1 75 ? -1.572 -2.125 -6.234 1.00 79.94 75 ILE A CA 1
ATOM 580 C C . ILE A 1 75 ? -0.545 -3.194 -6.591 1.00 79.94 75 ILE A C 1
ATOM 582 O O . ILE A 1 75 ? 0.158 -3.728 -5.733 1.00 79.94 75 ILE A O 1
ATOM 586 N N . GLN A 1 76 ? -0.388 -3.432 -7.886 1.00 80.56 76 GLN A N 1
ATOM 587 C CA . GLN A 1 76 ? 0.592 -4.356 -8.425 1.00 80.56 76 GLN A CA 1
ATOM 588 C C . GLN A 1 76 ? 1.832 -3.589 -8.875 1.00 80.56 76 GLN A C 1
ATOM 590 O O . GLN A 1 76 ? 1.776 -2.636 -9.654 1.00 80.56 76 GLN A O 1
ATOM 595 N N . ARG A 1 77 ? 2.990 -4.003 -8.364 1.00 83.75 77 ARG A N 1
ATOM 596 C CA . ARG A 1 77 ? 4.284 -3.446 -8.759 1.00 83.75 77 ARG A CA 1
ATOM 597 C C . ARG A 1 77 ? 4.898 -4.335 -9.822 1.00 83.75 77 ARG A C 1
ATOM 599 O O . ARG A 1 77 ? 5.314 -5.455 -9.543 1.00 83.75 77 ARG A O 1
ATOM 606 N N . LEU A 1 78 ? 4.954 -3.810 -11.034 1.00 85.31 78 LEU A N 1
ATOM 607 C CA . LEU A 1 78 ? 5.527 -4.463 -12.193 1.00 85.31 78 LEU A CA 1
ATOM 608 C C . LEU A 1 78 ? 6.949 -3.962 -12.409 1.00 85.31 78 LEU A C 1
ATOM 610 O O . LEU A 1 78 ? 7.240 -2.767 -12.359 1.00 85.31 78 LEU A O 1
ATOM 614 N N . PHE A 1 79 ? 7.847 -4.896 -12.670 1.00 87.69 79 PHE A N 1
ATOM 615 C CA . PHE A 1 79 ? 9.221 -4.599 -13.026 1.00 87.69 79 PHE A CA 1
ATOM 616 C C . PHE A 1 79 ? 9.340 -4.550 -14.558 1.00 87.69 79 PHE A C 1
ATOM 618 O O . PHE A 1 79 ? 8.835 -5.440 -15.243 1.00 87.69 79 PHE A O 1
ATOM 625 N N . CYS A 1 80 ? 9.970 -3.512 -15.120 1.00 91.44 80 CYS A N 1
ATOM 626 C CA . CYS A 1 80 ? 10.097 -3.381 -16.574 1.00 91.44 80 CYS A CA 1
ATOM 627 C C . CYS A 1 80 ? 11.446 -2.815 -17.030 1.00 91.44 80 CYS A C 1
ATOM 629 O O . CYS A 1 80 ? 12.236 -2.273 -16.254 1.00 91.44 80 CYS A O 1
ATOM 631 N N . CYS A 1 81 ? 11.729 -2.971 -18.322 1.00 92.56 81 CYS A N 1
ATOM 632 C CA . CYS A 1 81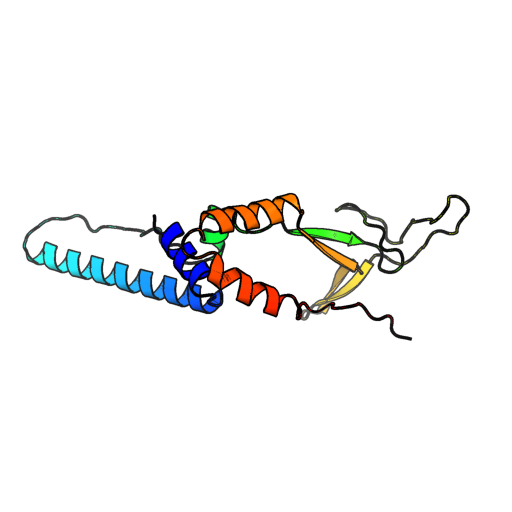 ? 12.904 -2.380 -18.945 1.00 92.56 81 CYS A CA 1
ATOM 633 C C . CYS A 1 81 ? 12.684 -0.880 -19.224 1.00 92.56 81 CYS A C 1
ATOM 635 O O . CYS A 1 81 ? 11.703 -0.548 -19.885 1.00 92.56 81 CYS A O 1
ATOM 637 N N . PRO A 1 82 ? 13.603 0.024 -18.830 1.00 91.81 82 PRO A N 1
ATOM 638 C CA . PRO A 1 82 ? 13.417 1.468 -19.014 1.00 91.81 82 PRO A CA 1
ATOM 639 C C . PRO A 1 82 ? 13.479 1.942 -20.475 1.00 91.81 82 PRO A C 1
ATOM 641 O O . PRO A 1 82 ? 13.109 3.074 -20.753 1.00 91.81 82 PRO A O 1
ATOM 644 N N . THR A 1 83 ? 13.978 1.120 -21.402 1.00 92.12 83 THR A N 1
ATOM 645 C CA . THR A 1 83 ? 14.159 1.499 -22.816 1.00 92.12 83 THR A CA 1
ATOM 646 C C . THR A 1 83 ? 13.084 0.917 -23.725 1.00 92.12 83 THR A C 1
ATOM 648 O O . THR A 1 83 ? 12.561 1.615 -24.584 1.00 92.12 83 THR A O 1
ATOM 651 N N . CYS A 1 84 ? 12.742 -0.362 -23.554 1.00 91.94 84 CYS A N 1
ATOM 652 C CA . CYS A 1 84 ? 11.752 -1.044 -24.397 1.00 91.94 84 CYS A CA 1
ATOM 653 C C . CYS A 1 84 ? 10.424 -1.345 -23.694 1.00 91.94 84 CYS A C 1
ATOM 655 O O . CYS A 1 84 ? 9.544 -1.933 -24.315 1.00 91.94 84 CYS A O 1
ATOM 657 N N . PHE A 1 85 ? 10.291 -1.004 -22.408 1.00 91.88 85 PHE A N 1
ATOM 658 C CA . PHE A 1 85 ? 9.081 -1.196 -21.599 1.00 91.88 85 PHE A CA 1
ATOM 659 C C . PHE A 1 85 ? 8.568 -2.641 -21.500 1.00 91.88 85 PHE A C 1
ATOM 661 O O . PHE A 1 85 ? 7.461 -2.875 -21.022 1.00 91.88 85 PHE A O 1
ATOM 668 N N . LYS A 1 86 ? 9.381 -3.643 -21.872 1.00 91.75 86 LYS A N 1
ATOM 669 C CA . LYS A 1 86 ? 9.049 -5.049 -21.614 1.00 91.75 86 LYS A CA 1
ATOM 670 C C . LYS A 1 86 ? 8.897 -5.274 -20.111 1.00 91.75 86 LYS A C 1
ATOM 672 O O . LYS A 1 86 ? 9.824 -4.985 -19.349 1.00 91.75 86 LYS A O 1
ATOM 677 N N . VAL A 1 87 ? 7.746 -5.813 -19.721 1.00 92.00 87 VAL A N 1
ATOM 678 C CA . VAL A 1 87 ? 7.417 -6.194 -18.346 1.00 92.00 87 VAL A CA 1
ATOM 679 C C . VAL A 1 87 ? 7.970 -7.585 -18.046 1.00 92.00 87 VAL A C 1
ATOM 681 O O . VAL A 1 87 ? 7.964 -8.471 -18.901 1.00 92.00 87 VAL A O 1
ATOM 684 N N . TYR A 1 88 ? 8.451 -7.764 -16.823 1.00 89.81 88 TYR A N 1
ATOM 685 C CA . TYR A 1 88 ? 9.007 -9.008 -16.312 1.00 89.81 88 TYR A CA 1
ATOM 686 C C . TYR A 1 88 ? 8.260 -9.441 -15.041 1.00 89.81 88 TYR A C 1
ATOM 688 O O . TYR A 1 88 ? 7.837 -8.584 -14.258 1.00 89.81 88 TYR A O 1
ATOM 696 N N . PRO A 1 89 ? 8.104 -10.757 -14.808 1.00 82.94 89 PRO A N 1
ATOM 697 C CA . PRO A 1 89 ? 7.463 -11.268 -13.603 1.00 82.94 89 PRO A CA 1
ATOM 698 C C . PRO A 1 89 ? 8.305 -10.992 -12.350 1.00 82.94 89 PRO A C 1
ATOM 700 O O . PRO A 1 89 ? 9.539 -10.888 -12.406 1.00 82.94 89 PRO A O 1
ATOM 703 N N . ALA A 1 90 ? 7.627 -10.905 -11.203 1.00 75.44 90 ALA A N 1
ATOM 704 C CA . ALA A 1 90 ? 8.270 -10.804 -9.898 1.00 75.44 90 ALA A CA 1
ATOM 705 C C . ALA A 1 90 ? 9.151 -12.045 -9.657 1.00 75.44 90 ALA A C 1
ATOM 707 O O . ALA A 1 90 ? 8.680 -13.169 -9.789 1.00 75.44 90 ALA A O 1
ATOM 708 N N . GLY A 1 91 ? 10.436 -11.841 -9.351 1.00 80.00 91 GLY A N 1
ATOM 709 C CA . GLY A 1 91 ? 11.416 -12.927 -9.179 1.00 80.00 91 GLY A CA 1
ATOM 710 C C . GLY A 1 91 ? 12.338 -13.174 -10.378 1.00 80.00 91 GLY A C 1
ATOM 711 O O . GLY A 1 91 ? 13.161 -14.082 -10.343 1.00 80.00 91 GLY A O 1
ATOM 712 N N . THR A 1 92 ? 12.246 -12.361 -11.433 1.00 83.06 92 THR A N 1
ATOM 713 C CA . THR A 1 92 ? 13.193 -12.429 -12.555 1.00 83.06 92 THR A CA 1
ATOM 714 C C . THR A 1 92 ? 14.626 -12.152 -12.083 1.00 83.06 92 THR A C 1
ATOM 716 O O . THR A 1 92 ? 14.900 -11.087 -11.539 1.00 83.06 92 THR A O 1
ATOM 719 N N . THR A 1 93 ? 15.555 -13.073 -12.351 1.00 85.94 93 THR A N 1
ATOM 720 C CA . THR A 1 93 ? 16.990 -12.953 -12.014 1.00 85.94 93 THR A CA 1
ATOM 721 C C . THR A 1 93 ? 17.831 -12.318 -13.126 1.00 85.94 93 THR A C 1
ATOM 723 O O . THR A 1 93 ? 19.044 -12.180 -12.998 1.00 85.94 93 THR A O 1
ATOM 726 N N . LEU A 1 94 ? 17.205 -11.921 -14.239 1.00 89.44 94 LEU A N 1
ATOM 727 C CA . LEU A 1 94 ? 17.898 -11.324 -15.379 1.00 89.44 94 LEU A CA 1
ATOM 728 C C . LEU A 1 94 ? 18.505 -9.969 -15.008 1.00 89.44 94 LEU A C 1
ATOM 730 O O . LEU A 1 94 ? 17.797 -9.041 -14.618 1.00 89.44 94 LEU A O 1
ATOM 734 N N . GLU A 1 95 ? 19.810 -9.823 -15.226 1.00 91.19 95 GLU A N 1
ATOM 735 C CA . GLU A 1 95 ? 20.503 -8.546 -15.040 1.00 91.19 95 GLU A CA 1
ATOM 736 C C . GLU A 1 95 ? 20.288 -7.568 -16.202 1.00 91.19 95 GLU A C 1
ATOM 738 O O . GLU A 1 95 ? 20.335 -6.347 -16.022 1.00 91.19 95 GLU A O 1
ATOM 743 N N . LYS A 1 96 ? 20.054 -8.101 -17.407 1.00 94.38 96 LYS A N 1
ATOM 744 C CA . LYS A 1 96 ? 19.909 -7.345 -18.656 1.00 94.38 96 LYS A CA 1
ATOM 745 C C . LYS A 1 96 ? 18.647 -7.753 -19.404 1.00 94.38 96 LYS A C 1
ATOM 747 O O . LYS A 1 96 ? 18.196 -8.894 -19.340 1.00 94.38 96 LYS A O 1
ATOM 752 N N . CYS A 1 97 ? 18.088 -6.801 -20.141 1.00 94.19 97 CYS A N 1
ATOM 753 C CA . CYS A 1 97 ? 16.883 -7.007 -20.925 1.00 94.19 97 CYS A CA 1
ATOM 754 C C . CYS A 1 97 ? 17.138 -7.936 -22.119 1.00 94.19 97 CYS A C 1
ATOM 756 O O . CYS A 1 97 ? 17.975 -7.638 -22.968 1.00 94.19 97 CYS A O 1
ATOM 758 N N . ASN A 1 98 ? 16.354 -9.009 -22.238 1.00 94.38 98 ASN A N 1
ATOM 759 C CA . ASN A 1 98 ? 16.447 -9.9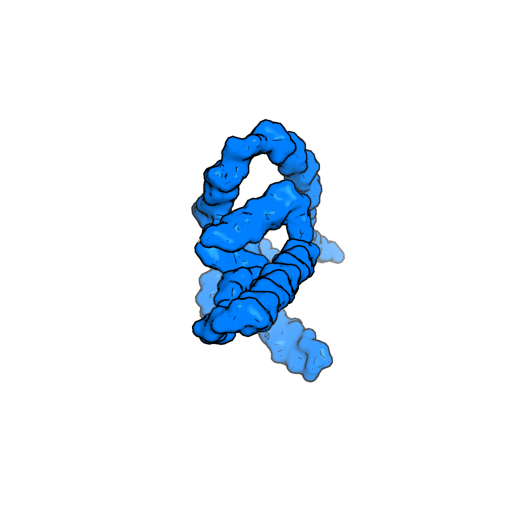67 -23.344 1.00 94.38 98 ASN A CA 1
ATOM 760 C C . ASN A 1 98 ? 15.428 -9.714 -24.470 1.00 94.38 98 ASN A C 1
ATOM 762 O O . ASN A 1 98 ? 15.262 -10.550 -25.357 1.00 94.38 98 ASN A O 1
ATOM 766 N N . TYR A 1 99 ? 14.694 -8.600 -24.419 1.00 94.56 99 TYR A N 1
ATOM 767 C CA . TYR A 1 99 ? 13.663 -8.302 -25.407 1.00 94.56 99 TYR A CA 1
ATOM 768 C C . TYR A 1 99 ? 14.253 -8.133 -26.805 1.00 94.56 99 TYR A C 1
ATOM 770 O O . TYR A 1 99 ? 15.225 -7.398 -26.979 1.00 94.56 99 TYR A O 1
ATOM 778 N N . LYS A 1 100 ? 13.602 -8.749 -27.792 1.00 95.38 100 LYS A N 1
ATOM 779 C CA . LYS A 1 100 ? 13.849 -8.548 -29.217 1.00 95.38 100 LYS A CA 1
ATOM 780 C C . LYS A 1 100 ? 12.546 -8.112 -29.878 1.00 95.38 100 LYS A C 1
ATOM 782 O O . LYS A 1 100 ? 11.531 -8.779 -29.706 1.00 95.38 100 LYS A O 1
ATOM 787 N N . ARG A 1 101 ? 12.582 -7.017 -30.645 1.00 91.88 101 ARG A N 1
ATOM 788 C CA . ARG A 1 101 ? 11.404 -6.509 -31.376 1.00 91.88 101 ARG A CA 1
ATOM 789 C C . ARG A 1 101 ? 10.948 -7.474 -32.474 1.00 91.88 101 ARG A C 1
ATOM 791 O O . ARG A 1 101 ? 9.759 -7.606 -32.721 1.00 91.88 101 ARG A O 1
ATOM 798 N N . THR A 1 102 ? 11.898 -8.143 -33.119 1.00 93.56 102 THR A N 1
ATOM 799 C CA . THR A 1 102 ? 11.670 -9.227 -34.082 1.00 93.56 102 THR A CA 1
ATOM 800 C C . THR A 1 102 ? 12.686 -10.343 -33.816 1.00 93.56 102 THR A C 1
ATOM 802 O O . THR A 1 102 ? 13.736 -10.062 -33.234 1.00 93.56 102 THR A O 1
ATOM 805 N N . PRO A 1 103 ? 12.451 -11.598 -34.246 1.00 91.75 103 PRO A N 1
ATOM 806 C CA . PRO A 1 103 ? 13.382 -12.705 -33.991 1.00 91.75 103 PRO A CA 1
ATOM 807 C C . PRO A 1 103 ? 14.819 -12.448 -34.477 1.00 91.75 103 PRO A C 1
ATOM 809 O O . PRO A 1 103 ? 15.778 -12.899 -33.849 1.00 91.75 103 PRO A O 1
ATOM 812 N N . ARG A 1 104 ? 14.960 -11.680 -35.567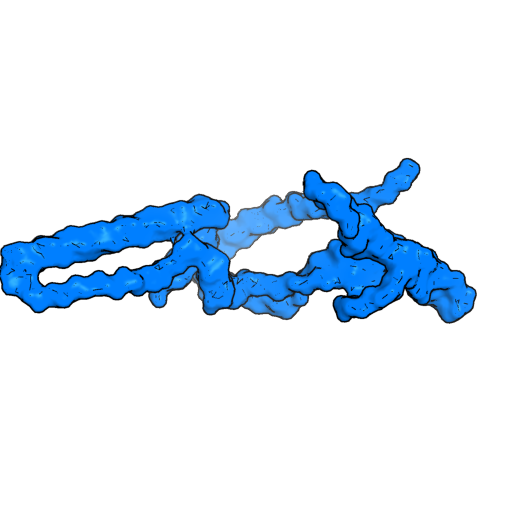 1.00 93.56 104 ARG A N 1
ATOM 813 C CA . ARG A 1 104 ? 16.244 -11.311 -36.185 1.00 93.56 104 ARG A CA 1
ATOM 814 C C . ARG A 1 104 ? 16.896 -10.068 -35.567 1.00 93.56 104 ARG A C 1
ATOM 816 O O . ARG A 1 104 ? 18.072 -9.832 -35.807 1.00 93.56 104 ARG A O 1
ATOM 823 N N . ALA A 1 105 ? 16.161 -9.269 -34.792 1.00 93.81 105 ALA A N 1
ATOM 824 C CA . ALA A 1 105 ? 16.698 -8.053 -34.190 1.00 93.81 105 ALA A CA 1
ATOM 825 C C . ALA A 1 105 ? 17.659 -8.355 -33.030 1.00 93.81 105 ALA A C 1
ATOM 827 O O . ALA A 1 105 ? 17.534 -9.364 -32.323 1.00 93.81 105 ALA A O 1
ATOM 828 N N . HIS A 1 106 ? 18.585 -7.426 -32.789 1.00 92.81 106 HIS A N 1
ATOM 829 C CA . HIS A 1 106 ? 19.441 -7.471 -31.610 1.00 92.81 106 HIS A CA 1
ATOM 830 C C . HIS A 1 106 ? 18.619 -7.324 -30.318 1.00 92.81 106 HIS A C 1
ATOM 832 O O . HIS A 1 106 ? 17.631 -6.580 -30.288 1.00 92.81 106 HIS A O 1
ATOM 838 N N . PRO A 1 107 ? 19.001 -8.041 -29.244 1.00 94.25 107 PRO A N 1
ATOM 839 C CA . PRO A 1 107 ? 18.357 -7.887 -27.952 1.00 94.25 107 PRO A CA 1
ATOM 840 C C . PRO A 1 107 ? 18.661 -6.512 -27.354 1.00 94.25 107 PRO A C 1
ATOM 842 O O . PRO A 1 107 ? 19.744 -5.960 -27.526 1.00 94.25 107 PRO A O 1
ATOM 845 N N . CYS A 1 108 ? 17.698 -5.984 -26.605 1.00 94.44 108 CYS A N 1
ATOM 846 C CA . CYS A 1 108 ? 17.768 -4.668 -25.981 1.00 94.44 108 CYS A CA 1
ATOM 847 C C . CYS A 1 108 ? 18.985 -4.492 -25.051 1.00 94.44 108 CYS A C 1
ATOM 849 O O . CYS A 1 108 ? 19.538 -3.398 -24.972 1.00 94.44 108 CYS A O 1
ATOM 851 N N . ASN A 1 109 ? 19.386 -5.543 -24.323 1.00 94.50 109 ASN A N 1
ATOM 852 C CA . ASN A 1 109 ? 20.572 -5.612 -23.454 1.00 94.50 109 ASN A CA 1
ATOM 853 C C . ASN A 1 109 ? 20.713 -4.510 -22.388 1.00 94.50 109 ASN A C 1
ATOM 855 O O . ASN A 1 109 ? 21.732 -4.423 -21.702 1.00 94.50 109 ASN A O 1
ATOM 859 N N . THR A 1 110 ? 19.681 -3.695 -22.188 1.00 94.88 110 THR A N 1
ATOM 860 C CA . THR A 1 110 ? 19.681 -2.631 -21.187 1.00 94.88 110 THR A CA 1
ATOM 861 C C . THR A 1 110 ? 19.714 -3.239 -19.788 1.00 94.88 110 THR A C 1
ATOM 863 O O . THR A 1 110 ? 18.924 -4.135 -19.484 1.00 94.88 110 THR A O 1
ATOM 866 N N . ALA A 1 111 ? 20.612 -2.744 -18.931 1.00 93.62 111 ALA A N 1
ATOM 867 C CA . ALA A 1 111 ? 20.706 -3.181 -17.542 1.00 93.62 111 ALA A CA 1
ATOM 868 C C . ALA A 1 111 ? 19.400 -2.891 -16.793 1.00 93.62 111 ALA A C 1
ATOM 870 O O . ALA A 1 111 ? 18.902 -1.764 -16.794 1.00 93.62 111 ALA A O 1
ATOM 871 N N . LEU A 1 112 ? 18.875 -3.928 -16.160 1.00 92.81 112 LEU A N 1
ATOM 872 C CA . LEU A 1 112 ? 17.586 -3.958 -15.487 1.00 92.81 112 LEU A CA 1
ATOM 873 C C . LEU A 1 112 ? 17.666 -3.493 -14.032 1.00 92.81 112 LEU A C 1
ATOM 875 O O . LEU A 1 112 ? 16.690 -2.976 -13.490 1.00 92.81 112 LEU A O 1
ATOM 879 N N . TRP A 1 113 ? 18.848 -3.606 -13.435 1.00 92.50 113 TRP A N 1
ATOM 880 C CA . TRP A 1 113 ? 19.107 -3.281 -12.039 1.00 92.50 113 TRP A CA 1
ATOM 881 C C . TRP A 1 113 ? 20.103 -2.132 -11.914 1.00 92.50 113 TRP A C 1
ATOM 883 O O . TRP A 1 113 ? 20.904 -1.860 -12.812 1.00 92.50 113 TRP A O 1
ATOM 893 N N . THR A 1 114 ? 20.037 -1.439 -10.788 1.00 91.75 114 THR A N 1
ATOM 894 C CA . THR A 1 114 ? 21.012 -0.439 -10.360 1.00 91.75 114 THR A CA 1
ATOM 895 C C . THR A 1 114 ? 21.233 -0.571 -8.862 1.00 91.75 114 THR A C 1
ATOM 897 O O . THR A 1 114 ? 20.477 -1.250 -8.171 1.00 91.75 114 THR A O 1
ATOM 900 N N . TYR A 1 115 ? 22.267 0.074 -8.343 1.00 92.25 115 TYR A N 1
ATOM 901 C CA . TYR A 1 115 ? 22.542 0.075 -6.917 1.00 92.25 115 TYR A CA 1
ATOM 902 C C . TYR A 1 115 ? 22.213 1.427 -6.306 1.00 92.25 115 TYR A C 1
ATOM 904 O O . TYR A 1 115 ? 22.516 2.471 -6.883 1.00 92.25 115 TYR A O 1
ATOM 912 N N . ARG A 1 116 ? 21.616 1.406 -5.114 1.00 90.44 116 ARG A N 1
ATOM 913 C CA . ARG A 1 116 ? 21.343 2.604 -4.322 1.00 90.44 116 ARG A CA 1
ATOM 914 C C . ARG A 1 116 ? 22.010 2.490 -2.960 1.00 90.44 116 ARG A C 1
ATOM 916 O O . ARG A 1 116 ? 21.939 1.446 -2.313 1.00 90.44 116 ARG A O 1
ATOM 923 N N . TYR A 1 117 ? 22.623 3.583 -2.526 1.00 90.50 117 TYR A N 1
ATOM 924 C CA . TYR A 1 117 ? 23.162 3.710 -1.179 1.00 90.50 117 TYR A CA 1
ATOM 925 C C . TYR A 1 117 ? 22.063 4.174 -0.227 1.00 90.50 117 TYR A C 1
ATOM 927 O O . TYR A 1 117 ? 21.283 5.079 -0.533 1.00 90.50 117 TYR A O 1
ATOM 935 N N . THR A 1 118 ? 21.984 3.535 0.933 1.00 88.12 118 THR A N 1
ATOM 936 C CA . THR A 1 118 ? 21.149 4.010 2.039 1.00 88.12 118 THR A CA 1
ATOM 937 C C . THR A 1 118 ? 21.902 5.043 2.867 1.00 88.12 118 THR A C 1
ATOM 939 O O . THR A 1 118 ? 23.127 5.108 2.830 1.00 88.12 118 THR A O 1
ATOM 942 N N . LYS A 1 119 ? 21.175 5.824 3.678 1.00 84.25 119 LYS A N 1
ATOM 943 C CA . LYS A 1 119 ? 21.773 6.802 4.608 1.00 84.25 119 LYS A CA 1
ATOM 944 C C . LYS A 1 119 ? 22.799 6.179 5.572 1.00 84.25 119 LYS A C 1
ATOM 946 O O . LYS A 1 119 ? 23.637 6.891 6.098 1.00 84.25 119 LYS A O 1
ATOM 951 N N . LYS A 1 120 ? 22.730 4.859 5.787 1.00 87.31 120 LYS A N 1
ATOM 952 C CA . LYS A 1 120 ? 23.657 4.074 6.616 1.00 87.31 120 LYS A CA 1
ATOM 953 C C . LYS A 1 120 ? 24.862 3.514 5.834 1.00 87.31 120 LYS A C 1
ATOM 955 O O . LYS A 1 120 ? 25.566 2.666 6.357 1.00 87.31 120 LYS A O 1
ATOM 960 N N . GLY A 1 121 ? 25.063 3.911 4.573 1.00 85.75 121 GLY A N 1
ATOM 961 C CA . GLY A 1 121 ? 26.181 3.465 3.727 1.00 85.75 121 GLY A CA 1
ATOM 962 C C . GLY A 1 121 ? 25.984 2.112 3.032 1.00 85.75 121 GLY A C 1
ATOM 963 O O . GLY A 1 121 ? 26.696 1.803 2.081 1.00 85.75 121 GLY A O 1
ATOM 964 N N . ASN A 1 122 ? 24.979 1.325 3.424 1.00 89.31 122 ASN A N 1
ATOM 965 C CA . ASN A 1 122 ? 24.722 0.021 2.811 1.00 89.31 122 ASN A CA 1
ATOM 966 C C . ASN A 1 122 ? 24.226 0.169 1.364 1.00 89.31 122 ASN A C 1
ATOM 968 O O . ASN A 1 122 ? 23.314 0.963 1.091 1.00 89.31 122 ASN A O 1
ATOM 972 N N . LYS A 1 123 ? 24.815 -0.623 0.460 1.00 89.81 123 LYS A N 1
ATOM 973 C CA . LYS A 1 123 ? 24.499 -0.686 -0.972 1.00 89.81 123 LYS A CA 1
ATOM 974 C C . LYS A 1 123 ? 23.471 -1.789 -1.226 1.00 89.81 123 LYS A C 1
ATOM 976 O O . LYS A 1 123 ? 23.729 -2.947 -0.920 1.00 89.81 123 LYS A O 1
ATOM 981 N N . PHE A 1 124 ? 22.336 -1.439 -1.826 1.00 89.06 124 PHE A N 1
ATOM 982 C CA . PHE A 1 124 ? 21.287 -2.399 -2.179 1.00 89.06 124 PHE A CA 1
ATOM 983 C C . PHE A 1 124 ? 20.978 -2.350 -3.668 1.00 89.06 124 PHE A C 1
ATOM 985 O O . PHE A 1 124 ? 20.958 -1.275 -4.274 1.00 89.06 124 PHE A O 1
ATOM 992 N N . GLN A 1 125 ? 20.744 -3.522 -4.251 1.00 89.06 125 GLN A N 1
ATOM 993 C CA . GLN A 1 125 ? 20.321 -3.655 -5.637 1.00 89.06 125 GLN A CA 1
ATOM 994 C C . GLN A 1 125 ? 18.825 -3.355 -5.738 1.00 89.06 125 GLN A C 1
ATOM 996 O O . GLN A 1 125 ? 18.019 -3.892 -4.981 1.00 89.06 125 GLN A O 1
ATOM 1001 N N . ILE A 1 126 ? 18.458 -2.479 -6.665 1.00 89.38 126 ILE A N 1
ATOM 1002 C CA . ILE A 1 126 ? 17.076 -2.103 -6.939 1.00 89.38 126 ILE A CA 1
ATOM 1003 C C . ILE A 1 126 ? 16.802 -2.174 -8.444 1.00 89.38 126 ILE A C 1
ATOM 1005 O O . ILE A 1 126 ? 17.711 -1.937 -9.247 1.00 89.38 126 ILE A O 1
ATOM 1009 N N . PRO A 1 127 ? 15.566 -2.476 -8.861 1.00 90.19 127 PRO A N 1
ATOM 1010 C CA . PRO A 1 127 ? 15.203 -2.389 -10.266 1.00 90.19 127 PRO A CA 1
ATOM 1011 C C . PRO A 1 127 ? 15.312 -0.946 -10.770 1.00 90.19 127 PRO A C 1
ATOM 1013 O O . PRO A 1 127 ? 14.952 -0.008 -10.058 1.00 90.19 127 PRO A O 1
ATOM 1016 N N . LYS A 1 128 ? 15.782 -0.752 -12.007 1.00 90.19 128 LYS A N 1
ATOM 1017 C CA . LYS A 1 128 ? 15.883 0.585 -12.617 1.00 90.19 128 LYS A CA 1
ATOM 1018 C C . LYS A 1 128 ? 14.527 1.216 -12.894 1.00 90.19 128 LYS A C 1
ATOM 1020 O O . LYS A 1 128 ? 14.396 2.429 -12.785 1.00 90.19 128 LYS A O 1
ATOM 1025 N N . CYS A 1 129 ? 13.546 0.407 -13.283 1.00 89.19 129 CYS A N 1
ATOM 1026 C CA . CYS A 1 129 ? 12.202 0.873 -13.573 1.00 89.19 129 CYS A CA 1
ATOM 1027 C C . CYS A 1 129 ? 11.187 -0.040 -12.891 1.00 89.19 129 CYS A C 1
ATOM 1029 O O . CYS A 1 129 ? 11.150 -1.250 -13.126 1.00 89.19 129 CYS A O 1
ATOM 1031 N N . LEU A 1 130 ? 10.382 0.563 -12.023 1.00 89.00 130 LEU A N 1
ATOM 1032 C CA . LEU A 1 130 ? 9.282 -0.089 -11.339 1.00 89.00 130 LEU A CA 1
ATOM 1033 C C . LEU A 1 130 ? 8.021 0.692 -11.686 1.00 89.00 130 LEU A C 1
ATOM 1035 O O . LEU A 1 130 ? 7.912 1.876 -11.374 1.00 89.00 130 LEU A O 1
ATOM 1039 N N . TYR A 1 131 ? 7.092 0.024 -12.354 1.00 83.81 131 TYR A N 1
ATOM 1040 C CA . TYR A 1 131 ? 5.804 0.579 -12.718 1.00 83.81 131 TYR A CA 1
ATOM 1041 C C . TYR A 1 131 ? 4.763 0.104 -11.715 1.00 83.81 131 TYR A C 1
ATOM 1043 O O . TYR A 1 131 ? 4.655 -1.084 -11.419 1.00 83.81 131 TYR A O 1
ATOM 1051 N N . THR A 1 132 ? 4.010 1.041 -11.161 1.00 83.31 132 THR A N 1
ATOM 1052 C CA . THR A 1 132 ? 2.928 0.723 -10.236 1.00 83.31 132 THR A CA 1
ATOM 1053 C C . THR A 1 132 ? 1.628 0.788 -11.017 1.00 83.31 132 THR A C 1
ATOM 1055 O O . THR A 1 132 ? 1.288 1.843 -11.543 1.00 83.31 132 THR A O 1
ATOM 1058 N N . THR A 1 133 ? 0.926 -0.335 -11.116 1.00 82.56 133 THR A N 1
ATOM 1059 C CA . THR A 1 133 ? -0.369 -0.423 -11.788 1.00 82.56 133 THR A CA 1
ATOM 1060 C C . THR A 1 133 ? -1.432 -0.902 -10.816 1.00 82.56 133 THR A C 1
ATOM 1062 O O . THR A 1 133 ? -1.141 -1.588 -9.837 1.00 82.56 133 THR A O 1
ATOM 1065 N N . THR A 1 134 ? -2.674 -0.537 -11.084 1.00 81.81 134 THR A N 1
ATOM 1066 C CA . THR A 1 134 ? -3.842 -1.096 -10.415 1.00 81.81 134 THR A CA 1
ATOM 1067 C C . THR A 1 134 ? -4.633 -1.880 -11.444 1.00 81.81 134 THR A C 1
ATOM 1069 O O . THR A 1 134 ? -4.808 -1.431 -12.579 1.00 81.81 134 THR A O 1
ATOM 1072 N N . SER A 1 135 ? -5.112 -3.068 -11.072 1.00 81.25 135 SER A N 1
ATOM 1073 C CA . SER A 1 135 ? -5.960 -3.827 -11.990 1.00 81.25 135 SER A CA 1
ATOM 1074 C C . SER A 1 135 ? -7.236 -3.021 -12.259 1.00 81.25 135 SER A C 1
ATOM 1076 O O . SER A 1 135 ? -7.845 -2.492 -11.325 1.00 81.25 135 SER A O 1
ATOM 1078 N N . PHE A 1 136 ? -7.650 -2.915 -13.525 1.00 78.56 136 PHE A N 1
ATOM 1079 C CA . PHE A 1 136 ? -8.872 -2.183 -13.874 1.00 78.56 136 PHE A CA 1
ATOM 1080 C C . PHE A 1 136 ? -10.086 -2.748 -13.131 1.00 78.56 136 PHE A C 1
ATOM 1082 O O . PHE A 1 136 ? -10.923 -1.989 -12.663 1.00 78.56 136 PHE A O 1
ATOM 1089 N N . LYS A 1 137 ? -10.144 -4.073 -12.943 1.00 78.19 137 LYS A N 1
ATOM 1090 C CA . LYS A 1 137 ? -11.203 -4.739 -12.178 1.00 78.19 137 LYS A CA 1
ATOM 1091 C C . LYS A 1 137 ? -11.209 -4.309 -10.710 1.00 78.19 137 LYS A C 1
ATOM 1093 O O . LYS A 1 137 ? -12.266 -3.953 -10.203 1.00 78.19 137 LYS A O 1
ATOM 1098 N N . SER A 1 138 ? -10.054 -4.318 -10.042 1.00 73.44 138 SER A N 1
ATOM 1099 C CA . SER A 1 138 ? -9.934 -3.894 -8.639 1.00 73.44 138 SER A CA 1
ATOM 1100 C C . SER A 1 138 ? -10.265 -2.413 -8.494 1.00 73.44 138 SER A C 1
ATOM 1102 O O . SER A 1 138 ? -11.005 -2.027 -7.596 1.00 73.44 138 SER A O 1
ATOM 1104 N N . TRP A 1 139 ? -9.774 -1.587 -9.420 1.00 81.00 139 TRP A N 1
ATOM 1105 C CA . TRP A 1 139 ? -10.099 -0.168 -9.468 1.00 81.00 139 TRP A CA 1
ATOM 1106 C C . TRP A 1 139 ? -11.602 0.066 -9.669 1.00 81.00 139 TRP A C 1
ATOM 1108 O O . TRP A 1 139 ? -12.207 0.811 -8.905 1.00 81.00 139 TRP A O 1
ATOM 1118 N N . LEU A 1 140 ? -12.224 -0.619 -10.633 1.00 78.62 140 LEU A N 1
ATOM 1119 C CA . LEU A 1 140 ? -13.650 -0.505 -10.933 1.00 78.62 140 LEU A CA 1
ATOM 1120 C C . LEU A 1 140 ? -14.508 -1.004 -9.768 1.00 78.62 140 LEU A C 1
ATOM 1122 O O . LEU A 1 140 ? -15.511 -0.385 -9.438 1.00 78.62 140 LEU A O 1
ATOM 1126 N N . GLN A 1 141 ? -14.108 -2.088 -9.105 1.00 74.88 141 GLN A N 1
ATOM 1127 C CA . GLN A 1 141 ? -14.793 -2.593 -7.920 1.00 74.88 141 GLN A CA 1
ATOM 1128 C C . GLN A 1 141 ? -14.748 -1.580 -6.770 1.00 74.88 141 GLN A C 1
ATOM 1130 O O . GLN A 1 141 ? -15.782 -1.331 -6.152 1.00 74.88 141 GLN A O 1
ATOM 1135 N N . CYS A 1 142 ? -13.593 -0.957 -6.513 1.00 69.44 142 CYS A N 1
ATOM 1136 C CA . CYS A 1 142 ? -13.490 0.135 -5.541 1.00 69.44 142 CYS A CA 1
ATOM 1137 C C . CYS A 1 142 ? -14.326 1.355 -5.960 1.00 69.44 142 CYS A C 1
ATOM 1139 O O . CYS A 1 142 ? -14.999 1.968 -5.136 1.00 69.44 142 CYS A O 1
ATOM 1141 N N . PHE A 1 143 ? -14.324 1.702 -7.245 1.00 71.81 143 PHE A N 1
ATOM 1142 C CA . PHE A 1 143 ? -15.094 2.829 -7.763 1.00 71.81 143 PHE A CA 1
ATOM 1143 C C . PHE A 1 143 ? -16.610 2.605 -7.628 1.00 71.81 143 PHE A C 1
ATOM 1145 O O . PHE A 1 143 ? -17.356 3.483 -7.193 1.00 71.81 143 PHE A O 1
ATOM 1152 N N . LEU A 1 144 ? -17.086 1.402 -7.949 1.00 72.00 144 LEU A N 1
ATOM 1153 C CA . LEU A 1 144 ? -18.499 1.054 -7.846 1.00 72.00 144 LEU A CA 1
ATOM 1154 C C . LEU A 1 144 ? -18.941 0.868 -6.391 1.00 72.00 144 LEU A C 1
ATOM 1156 O O . LEU A 1 144 ? -20.057 1.270 -6.052 1.00 72.00 144 LEU A O 1
ATOM 1160 N N . SER A 1 145 ? -18.082 0.343 -5.512 1.00 67.00 145 SER A N 1
ATOM 1161 C CA . SER A 1 145 ? -18.385 0.282 -4.079 1.00 67.00 145 SER A CA 1
ATOM 1162 C C . SER A 1 145 ? -18.553 1.686 -3.491 1.00 67.00 145 SER A C 1
ATOM 1164 O O . SER A 1 145 ? -19.487 1.911 -2.720 1.00 67.00 145 SER A O 1
ATOM 1166 N N . TRP A 1 146 ? -17.776 2.669 -3.957 1.00 62.12 146 TRP A N 1
ATOM 1167 C CA . TRP A 1 146 ? -18.009 4.082 -3.648 1.00 62.12 146 TRP A CA 1
ATOM 1168 C C . TRP A 1 146 ? -19.348 4.594 -4.179 1.00 62.12 146 TRP A C 1
ATOM 1170 O O . TRP A 1 146 ? -20.085 5.230 -3.430 1.00 62.12 146 TRP A O 1
ATOM 1180 N N . SER A 1 147 ? -19.721 4.282 -5.424 1.00 60.72 147 SER A N 1
ATOM 1181 C CA . SER A 1 147 ? -21.007 4.728 -5.989 1.00 60.72 147 SER A CA 1
ATOM 1182 C C . SER A 1 147 ? -22.214 4.241 -5.175 1.00 60.72 147 SER A C 1
ATOM 1184 O O . SER A 1 147 ? -23.184 4.976 -4.995 1.00 60.72 147 SER A O 1
ATOM 1186 N N . SER A 1 148 ? -22.129 3.032 -4.609 1.00 55.25 148 SER A N 1
ATOM 1187 C CA . SER A 1 148 ? -23.173 2.473 -3.747 1.00 55.25 148 SER A CA 1
ATOM 1188 C C . SER A 1 148 ? -23.289 3.197 -2.398 1.00 55.25 148 SER A C 1
ATOM 1190 O O . SER A 1 148 ? -24.385 3.278 -1.848 1.00 55.25 148 SER A O 1
ATOM 1192 N N . MET A 1 149 ? -22.193 3.791 -1.911 1.00 49.81 149 MET A N 1
ATOM 1193 C CA . MET A 1 149 ? -22.160 4.609 -0.693 1.00 49.81 149 MET A CA 1
ATOM 1194 C C . MET A 1 149 ? -22.543 6.081 -0.937 1.00 49.81 149 MET A C 1
ATOM 1196 O O . MET A 1 149 ? -23.008 6.747 -0.016 1.00 49.81 149 MET A O 1
ATOM 1200 N N . VAL A 1 150 ? -22.380 6.594 -2.164 1.00 51.78 150 VAL A N 1
ATOM 1201 C CA . VAL A 1 150 ? -22.540 8.022 -2.532 1.00 51.78 150 VAL A CA 1
ATOM 1202 C C . VAL A 1 150 ? -23.898 8.328 -3.200 1.00 51.78 150 VAL A C 1
ATOM 1204 O O . VAL A 1 150 ? -24.133 9.438 -3.676 1.00 51.78 150 VAL A O 1
ATOM 1207 N N . LYS A 1 151 ? -24.872 7.404 -3.168 1.00 48.84 151 LYS A N 1
ATOM 1208 C CA . LYS A 1 151 ? -26.241 7.633 -3.691 1.00 48.84 151 LYS A CA 1
ATOM 1209 C C . LYS A 1 151 ? -27.021 8.794 -3.036 1.00 48.84 151 LYS A C 1
ATOM 1211 O O . LYS A 1 151 ? -28.154 9.038 -3.429 1.00 48.84 151 LYS A O 1
ATOM 1216 N N . VAL A 1 152 ? -26.437 9.535 -2.091 1.00 51.31 152 VAL A N 1
ATOM 1217 C CA . VAL A 1 152 ? -27.067 10.704 -1.456 1.00 51.31 152 VAL A CA 1
ATOM 1218 C C . VAL A 1 152 ? -26.893 12.009 -2.252 1.00 51.31 152 VAL A C 1
ATOM 1220 O O . VAL A 1 152 ? -27.711 12.896 -2.059 1.00 51.31 152 VAL A O 1
ATOM 1223 N N . ASN A 1 153 ? -25.923 12.168 -3.171 1.00 51.06 153 ASN A N 1
ATOM 1224 C CA . ASN A 1 153 ? -25.886 13.366 -4.046 1.00 51.06 153 ASN A CA 1
ATOM 1225 C C . ASN A 1 153 ? -24.886 13.265 -5.220 1.00 51.06 153 ASN A C 1
ATOM 1227 O O . ASN A 1 153 ? -23.918 14.019 -5.337 1.00 51.06 153 ASN A O 1
ATOM 1231 N N . LEU A 1 154 ? -25.128 12.318 -6.130 1.00 50.72 154 LEU A N 1
ATOM 1232 C CA . LEU A 1 154 ? -24.307 12.081 -7.331 1.00 50.72 154 LEU A CA 1
ATOM 1233 C C . LEU A 1 154 ? -24.158 13.307 -8.258 1.00 50.72 154 LEU A C 1
ATOM 1235 O O . LEU A 1 154 ? -23.167 13.400 -8.979 1.00 50.72 154 LEU A O 1
ATOM 1239 N N . ALA A 1 155 ? -25.088 14.265 -8.220 1.00 48.22 155 ALA A N 1
ATOM 1240 C CA . ALA A 1 155 ? -25.058 15.442 -9.090 1.00 48.22 155 ALA A CA 1
ATOM 1241 C C . ALA A 1 155 ? -23.915 16.425 -8.765 1.00 48.22 155 ALA A C 1
ATOM 1243 O O . ALA A 1 155 ? -23.384 17.069 -9.666 1.00 48.22 155 ALA A O 1
ATOM 1244 N N . GLN A 1 156 ? -23.491 16.520 -7.501 1.00 51.31 156 GLN A N 1
ATOM 1245 C CA . GLN A 1 156 ? -22.567 17.575 -7.062 1.00 51.31 156 GLN A CA 1
ATOM 1246 C C . GLN A 1 156 ? -21.091 17.143 -7.115 1.00 51.31 156 GLN A C 1
ATOM 1248 O O . GLN A 1 156 ? -20.208 17.965 -7.357 1.00 51.31 156 GLN A O 1
ATOM 1253 N N . LEU A 1 157 ? -20.813 15.840 -6.970 1.00 52.06 157 LEU A N 1
ATOM 1254 C CA . LEU A 1 157 ? -19.448 15.296 -6.998 1.00 52.06 157 LEU A CA 1
ATOM 1255 C C . LEU A 1 157 ? -18.891 15.133 -8.423 1.00 52.06 157 LEU A C 1
ATOM 1257 O O . LEU A 1 157 ? -17.687 15.293 -8.639 1.00 52.06 157 LEU A O 1
ATOM 1261 N N . MET A 1 158 ? -19.747 14.845 -9.411 1.00 53.91 158 MET A N 1
ATOM 1262 C CA . MET A 1 158 ? -19.297 14.655 -10.797 1.00 53.91 158 MET A CA 1
ATOM 1263 C C . MET A 1 158 ? -18.773 15.956 -11.425 1.00 53.91 158 MET A C 1
ATOM 1265 O O . MET A 1 158 ? -17.799 15.910 -12.174 1.00 53.91 158 MET A O 1
ATOM 1269 N N . LEU A 1 159 ? -19.319 17.118 -11.043 1.00 51.62 159 LEU A N 1
ATOM 1270 C CA . LEU A 1 159 ? -18.848 18.416 -11.539 1.00 51.62 159 LEU A CA 1
ATOM 1271 C C . LEU A 1 159 ? -17.440 18.768 -11.017 1.00 51.62 159 LEU A C 1
ATOM 1273 O O . LEU A 1 159 ? -16.617 19.314 -11.746 1.00 51.62 159 LEU A O 1
ATOM 1277 N N . HIS A 1 160 ? -17.139 18.410 -9.765 1.00 48.12 160 HIS A N 1
ATOM 1278 C CA . HIS A 1 160 ? -15.860 18.735 -9.126 1.00 48.12 160 HIS A CA 1
ATOM 1279 C C . HIS A 1 160 ? -14.728 17.772 -9.521 1.00 48.12 160 HIS A C 1
ATOM 1281 O O . HIS A 1 160 ? -13.570 18.175 -9.632 1.00 48.12 160 HIS A O 1
ATOM 1287 N N . THR A 1 161 ? -15.059 16.503 -9.779 1.00 47.56 161 THR A N 1
ATOM 1288 C CA . THR A 1 161 ? -14.064 15.470 -10.116 1.00 47.56 161 THR A CA 1
ATOM 1289 C C . THR A 1 161 ? -13.577 15.595 -11.564 1.00 47.56 161 THR A C 1
ATOM 1291 O O . THR A 1 161 ? -12.398 15.367 -11.839 1.00 47.56 161 THR A O 1
ATOM 1294 N N . LEU A 1 162 ? -14.442 16.038 -12.487 1.00 46.12 162 LEU A N 1
ATOM 1295 C CA . LEU A 1 162 ? -14.055 16.310 -13.877 1.00 46.12 162 LEU A CA 1
ATOM 1296 C C . LEU A 1 162 ? -13.114 17.521 -14.004 1.00 46.12 162 LEU A C 1
ATOM 1298 O O . LEU A 1 162 ? -12.236 17.517 -14.863 1.00 46.12 162 LEU A O 1
ATOM 1302 N N . LEU A 1 163 ? -13.214 18.508 -13.107 1.00 41.56 163 LEU A N 1
ATOM 1303 C CA . LEU A 1 163 ? -12.302 19.659 -13.086 1.00 41.56 163 LEU A CA 1
ATOM 1304 C C . LEU A 1 163 ? -10.916 19.329 -12.499 1.00 41.56 163 LEU A C 1
ATOM 1306 O O . LEU A 1 163 ? -9.936 19.978 -12.855 1.00 41.56 163 LEU A O 1
ATOM 1310 N N . GLN A 1 164 ? -10.789 18.297 -11.655 1.00 44.59 164 GLN A N 1
ATOM 1311 C CA . GLN A 1 164 ? -9.499 17.890 -11.074 1.00 44.59 164 GLN A CA 1
ATOM 1312 C C . GLN A 1 164 ? -8.716 16.867 -11.913 1.00 44.59 164 GLN A C 1
ATOM 1314 O O . GLN A 1 164 ? -7.494 16.786 -11.776 1.00 44.59 164 GLN A O 1
ATOM 1319 N N . GLN A 1 165 ? -9.361 16.119 -12.816 1.00 43.78 165 GLN A N 1
ATOM 1320 C CA . GLN A 1 165 ? -8.657 15.160 -13.682 1.00 43.78 165 GLN A CA 1
ATOM 1321 C C . GLN A 1 165 ? -7.845 15.810 -14.817 1.00 43.78 165 GLN A C 1
ATOM 1323 O O . GLN A 1 165 ? -6.978 15.151 -15.386 1.00 43.78 165 GLN A O 1
ATOM 1328 N N . VAL A 1 166 ? -8.017 17.112 -15.076 1.00 36.34 166 VAL A N 1
ATOM 1329 C CA . VAL A 1 166 ? -7.148 17.873 -16.001 1.00 36.34 166 VAL A CA 1
ATOM 1330 C C . VAL A 1 166 ? -5.772 18.189 -15.371 1.00 36.34 166 VAL A C 1
ATOM 1332 O O . VAL A 1 166 ? -4.846 18.592 -16.066 1.00 36.34 166 VAL A O 1
ATOM 1335 N N . GLY A 1 167 ? -5.584 17.942 -14.067 1.00 32.56 167 GLY A N 1
ATOM 1336 C CA . GLY A 1 167 ? -4.330 18.196 -13.340 1.00 32.56 167 GLY A CA 1
ATOM 1337 C C . GLY A 1 167 ? -3.502 16.956 -12.983 1.00 32.56 167 GLY A C 1
ATOM 1338 O O . GLY A 1 167 ? -2.600 17.055 -12.148 1.00 32.56 167 GLY A O 1
ATOM 1339 N N . CYS A 1 168 ? -3.799 15.776 -13.541 1.00 31.88 168 CYS A N 1
ATOM 1340 C CA . CYS A 1 168 ? -3.081 14.555 -13.178 1.00 31.88 168 CYS A CA 1
ATOM 1341 C C . CYS A 1 168 ? -1.699 14.532 -13.848 1.00 31.88 168 CYS A C 1
ATOM 1343 O O . CYS A 1 168 ? -1.547 14.130 -14.998 1.00 31.88 168 CYS A O 1
ATOM 1345 N N . GLN A 1 169 ? -0.703 15.008 -13.097 1.00 33.72 169 GLN A N 1
ATOM 1346 C CA . GLN A 1 169 ? 0.714 15.032 -13.438 1.00 33.72 169 GLN A CA 1
ATOM 1347 C C . GLN A 1 169 ? 1.161 13.726 -14.100 1.00 33.72 169 GLN A C 1
ATOM 1349 O O . GLN A 1 169 ? 1.407 12.710 -13.449 1.00 33.72 169 GLN A O 1
ATOM 1354 N N . THR A 1 170 ? 1.352 13.791 -15.412 1.00 36.03 170 THR A N 1
ATOM 1355 C CA . THR A 1 170 ? 2.284 12.928 -16.116 1.00 36.03 170 THR A CA 1
ATOM 1356 C C . THR A 1 170 ? 3.682 13.267 -15.605 1.00 36.03 170 THR A C 1
ATOM 1358 O O . THR A 1 170 ? 4.313 14.209 -16.084 1.00 36.03 170 THR A O 1
ATOM 1361 N N . THR A 1 171 ? 4.209 12.514 -14.642 1.00 35.44 171 THR A N 1
ATOM 1362 C CA . THR A 1 171 ? 5.665 12.413 -14.499 1.00 35.44 171 THR A CA 1
ATOM 1363 C C . THR A 1 171 ? 6.174 11.566 -15.661 1.00 35.44 171 THR A C 1
ATOM 1365 O O . THR A 1 171 ? 6.456 10.377 -15.549 1.00 35.44 171 THR A O 1
ATOM 1368 N N . VAL A 1 172 ? 6.231 12.211 -16.828 1.00 35.25 172 VAL A N 1
ATOM 1369 C CA . VAL A 1 172 ? 6.978 11.747 -17.991 1.00 35.25 172 VAL A CA 1
ATOM 1370 C C . VAL A 1 172 ? 8.425 11.630 -17.534 1.00 35.25 172 VAL A C 1
ATOM 1372 O O . VAL A 1 172 ? 9.047 12.623 -17.155 1.00 35.25 172 VAL A O 1
ATOM 1375 N N . CYS A 1 173 ? 8.968 10.416 -17.535 1.00 34.53 173 CYS A N 1
ATOM 1376 C CA . CYS A 1 173 ? 10.410 10.236 -17.529 1.00 34.53 173 CYS A CA 1
ATOM 1377 C C . CYS A 1 173 ? 10.945 10.873 -18.816 1.00 34.53 173 CYS A C 1
ATOM 1379 O O . CYS A 1 173 ? 10.891 10.262 -19.881 1.00 34.53 173 CYS A O 1
ATOM 1381 N N . THR A 1 174 ? 11.405 12.119 -18.737 1.00 33.69 174 THR A N 1
ATOM 1382 C CA . THR A 1 174 ? 12.115 12.759 -19.838 1.00 33.69 174 THR A CA 1
ATOM 1383 C C . THR A 1 174 ? 13.480 12.084 -19.997 1.00 33.69 174 THR A C 1
ATOM 1385 O O . THR A 1 174 ? 14.203 11.905 -19.010 1.00 33.69 174 THR A O 1
ATOM 1388 N N . PRO A 1 175 ? 13.861 11.674 -21.217 1.00 32.06 175 PRO A N 1
ATOM 1389 C CA . PRO A 1 175 ? 15.230 11.278 -21.486 1.00 32.06 175 PRO A CA 1
ATOM 1390 C C . PRO A 1 175 ? 16.093 12.544 -21.441 1.00 32.06 175 PRO A C 1
ATOM 1392 O O . PRO A 1 175 ? 15.810 13.518 -22.137 1.00 32.06 175 PRO A O 1
ATOM 1395 N N . LYS A 1 176 ? 17.127 12.551 -20.593 1.00 34.44 176 LYS A N 1
ATOM 1396 C CA . LYS A 1 176 ? 18.188 13.559 -20.680 1.00 34.44 176 LYS A CA 1
ATOM 1397 C C . LYS A 1 176 ? 18.904 13.370 -22.021 1.00 34.44 176 LYS A C 1
ATOM 1399 O O . LYS A 1 176 ? 19.430 12.282 -22.258 1.00 34.44 176 LYS A O 1
ATOM 1404 N N . GLN A 1 177 ? 18.839 14.399 -22.869 1.00 36.16 177 GLN A N 1
ATOM 1405 C CA . GLN A 1 177 ? 19.767 14.612 -23.983 1.00 36.16 177 GLN A CA 1
ATOM 1406 C C . GLN A 1 177 ? 21.179 14.846 -23.450 1.00 36.16 177 GLN A C 1
ATOM 1408 O O . GLN A 1 177 ? 21.295 15.418 -22.338 1.00 36.16 177 GLN A O 1
#

Sequence (177 aa):
MYYLLAAWLILHTGVSRSTANTVLKALHLIIATALELLYAALQKSGFKIVRPTTSIAVPLDLRTVYSKLNLEPDIQRLFCCPTCFKVYPAGTTLEKCNYKRTPRAHPCNTALWTYRYTKKGNKFQIPKCLYTTTSFKSWLQCFLSWSSMVKVNLAQLMLHTLLQQVGCQTTVCTPKQ

pLDDT: mean 73.37, std 17.14, range [31.88, 95.38]

Radius of gyration: 25.58 Å; chains: 1; bounding box: 53×33×81 Å

Organism: NCBI:txid2804962

Foldseek 3Di:
DLLLVLVCCCLVVVDDQVVSLVVLVVVVVVVVVVLVVVVVVVVVVPDPDDPPPPPVVRDSGVVVSCVVLLLDFDKDKWQADPPPGDTDDDPDPDQFAQDDPDPPGDGPRGGQWDWDADPVRDIDIDGPDIDIDTDPVSVVVSVVSVVVSPVPPPPPVVVVVVVCVVPPDPPPPDDDD

Secondary structure (DSSP, 8-state):
-HHHHHHHHHHHH---HHHHHHHHHHHHHHHHHHHHHHHHHHHHTT--PPP--------SSHHHHHHHTT-S--EEEEEE-TTT--EE-TT---SB----SSTTSPP---B-EEEEE-TTS-EEEEES-EEEEE-HHHHHHHHHHHHHH-TT-HHHHHHHHHHHGGG------PPP-